Protein AF-A0A966QTJ0-F1 (afdb_monomer_lite)

Secondary structure (DSSP, 8-state):
--HHHHHHHHHHHHHHHHHHHHHHHHHT-SS-TTHHHHHHHTTTSS-SSHHHHHHHHHHHHHHHHHHHHTTSS---HHHHHHHHHHHHHHHHHHHHHHHHHHHHHHHHHHHHHHHH--

Sequence (118 aa):
MERSEFAIIAKKTLDEISETMVKKAKEYSTGDVFSNFKDAAGGLSFHDKPEMVAWEFATKHFQSIKDIISGKVPANQAVIDEKFGDAILYLLLIKGMLTEKERNVEEVRIKYELTRDV

pLDDT: mean 89.81, std 9.27, range [54.38, 97.94]

Radius of gyration: 18.63 Å; chains: 1; bounding box: 39×33×56 Å

Structure (mmCIF, N/CA/C/O backbone):
data_AF-A0A966QTJ0-F1
#
_entry.id   AF-A0A966QTJ0-F1
#
loop_
_atom_site.group_PDB
_atom_site.id
_atom_site.type_symbol
_atom_site.label_atom_id
_atom_site.label_alt_id
_atom_site.label_comp_id
_atom_site.label_asym_id
_atom_site.label_entity_id
_atom_site.label_seq_id
_atom_site.pdbx_PDB_ins_code
_atom_site.Cartn_x
_atom_site.Cartn_y
_atom_site.Cartn_z
_atom_site.occupancy
_atom_site.B_iso_or_equiv
_atom_site.auth_seq_id
_atom_site.auth_comp_id
_atom_site.auth_asym_id
_atom_site.auth_atom_id
_atom_site.pdbx_PDB_model_num
ATOM 1 N N . MET A 1 1 ? -21.096 11.482 13.275 1.00 86.88 1 MET A N 1
ATOM 2 C CA . MET A 1 1 ? -19.791 12.124 13.063 1.00 86.88 1 MET A CA 1
ATOM 3 C C . MET A 1 1 ? -20.033 13.395 12.287 1.00 86.88 1 MET A C 1
ATOM 5 O O . MET A 1 1 ? -20.622 13.333 11.211 1.00 86.88 1 MET A O 1
ATOM 9 N N . GLU A 1 2 ? -19.622 14.518 12.850 1.00 95.56 2 GLU A N 1
ATOM 10 C CA . GLU A 1 2 ? -19.657 15.815 12.182 1.00 95.56 2 GLU A CA 1
ATOM 11 C C . GLU A 1 2 ? -18.538 15.924 11.138 1.00 95.56 2 GLU A C 1
ATOM 13 O O . GLU A 1 2 ? -17.527 15.221 11.193 1.00 95.56 2 GLU A O 1
ATOM 18 N N . ARG A 1 3 ? -18.681 16.843 10.177 1.00 92.12 3 ARG A N 1
ATOM 19 C CA . ARG A 1 3 ? -17.665 17.039 9.122 1.00 92.12 3 ARG A CA 1
ATOM 20 C C . ARG A 1 3 ? -16.279 17.364 9.687 1.00 92.12 3 ARG A C 1
ATOM 22 O O . ARG A 1 3 ? -15.275 16.913 9.143 1.00 92.12 3 ARG A O 1
ATOM 29 N N . SER A 1 4 ? -16.230 18.143 10.764 1.00 94.62 4 SER A N 1
ATOM 30 C CA . SER A 1 4 ? -14.994 18.524 11.453 1.00 94.62 4 SER A CA 1
ATOM 31 C C . SER A 1 4 ? -14.300 17.326 12.099 1.00 94.62 4 SER A C 1
ATOM 33 O O . SER A 1 4 ? -13.086 17.191 11.982 1.00 94.62 4 SER A O 1
ATOM 35 N N . GLU A 1 5 ? -15.061 16.427 12.721 1.00 94.62 5 GLU A N 1
ATOM 36 C CA . GLU A 1 5 ? -14.534 15.201 13.327 1.00 94.62 5 GLU A CA 1
ATOM 37 C C . GLU A 1 5 ? -13.922 14.284 12.263 1.00 94.62 5 GLU A C 1
ATOM 39 O O . GLU A 1 5 ? -12.806 13.794 12.430 1.00 94.62 5 GLU A O 1
ATOM 44 N N . PHE A 1 6 ? -14.602 14.117 11.125 1.00 93.56 6 PHE A N 1
ATOM 45 C CA . PHE A 1 6 ? -14.063 13.336 10.012 1.00 93.56 6 PHE A CA 1
ATOM 46 C C . PHE A 1 6 ? -12.784 13.954 9.436 1.00 93.56 6 PHE A C 1
ATOM 48 O O . PHE A 1 6 ? -11.825 13.241 9.149 1.00 93.56 6 PHE A O 1
ATOM 55 N N . ALA A 1 7 ? -12.742 15.282 9.293 1.00 93.75 7 ALA A N 1
ATOM 56 C CA . ALA A 1 7 ? -11.557 15.979 8.804 1.00 93.75 7 ALA A CA 1
ATOM 57 C C . ALA A 1 7 ? -10.339 15.766 9.720 1.00 93.75 7 ALA A C 1
ATOM 59 O O . ALA A 1 7 ? -9.222 15.612 9.225 1.00 93.75 7 ALA A O 1
ATOM 60 N N . ILE A 1 8 ? -10.551 15.706 11.040 1.00 94.62 8 ILE A N 1
ATOM 61 C CA . ILE A 1 8 ? -9.495 15.387 12.011 1.00 94.62 8 ILE A CA 1
ATOM 62 C C . ILE A 1 8 ? -8.965 13.970 11.781 1.00 94.62 8 ILE A C 1
ATOM 64 O O . ILE A 1 8 ? -7.750 13.787 11.724 1.00 94.62 8 ILE A O 1
ATOM 68 N N . ILE A 1 9 ? -9.852 12.987 11.595 1.00 93.38 9 ILE A N 1
ATOM 69 C CA . ILE A 1 9 ? -9.461 11.598 11.307 1.00 93.38 9 ILE A CA 1
ATOM 70 C C . ILE A 1 9 ? -8.658 11.533 10.008 1.00 93.38 9 ILE A C 1
ATOM 72 O O . ILE A 1 9 ? -7.555 10.997 10.001 1.00 93.38 9 ILE A O 1
ATOM 76 N N . ALA A 1 10 ? -9.163 12.140 8.932 1.00 91.56 10 ALA A N 1
ATOM 77 C CA . ALA A 1 10 ? -8.488 12.147 7.639 1.00 91.56 10 ALA A CA 1
ATOM 78 C C . ALA A 1 10 ? -7.085 12.767 7.726 1.00 91.56 10 ALA A C 1
ATOM 80 O O . ALA A 1 10 ? -6.123 12.195 7.216 1.00 91.56 10 ALA A O 1
ATOM 81 N N . LYS A 1 11 ? -6.950 13.912 8.409 1.00 93.94 11 LYS A N 1
ATOM 82 C CA . LYS A 1 11 ? -5.651 14.559 8.612 1.00 93.94 11 LYS A 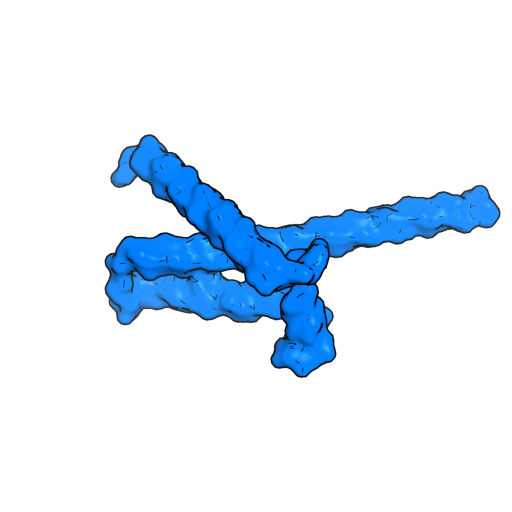CA 1
ATOM 83 C C . LYS A 1 11 ? -4.702 13.663 9.409 1.00 93.94 11 LYS A C 1
ATOM 85 O O . LYS A 1 11 ? -3.572 13.466 8.978 1.00 93.94 11 LYS A O 1
ATOM 90 N N . LYS A 1 12 ? -5.169 13.101 10.529 1.00 92.94 12 LYS A N 1
ATOM 91 C CA . LYS A 1 12 ? -4.380 12.189 11.367 1.00 92.94 12 LYS A CA 1
ATOM 92 C C . LYS A 1 12 ? -3.847 11.014 10.540 1.00 92.94 12 LYS A C 1
ATOM 94 O O . LYS A 1 12 ? -2.650 10.757 10.562 1.00 92.94 12 LYS A O 1
ATOM 99 N N . THR A 1 13 ? -4.706 10.363 9.756 1.00 91.69 13 THR A N 1
ATOM 100 C CA . THR A 1 13 ? -4.310 9.242 8.894 1.00 91.69 13 THR A CA 1
ATOM 101 C C . THR A 1 13 ? -3.227 9.645 7.890 1.00 91.69 13 THR A C 1
ATOM 103 O O . THR A 1 13 ? -2.255 8.918 7.708 1.00 91.69 13 THR A O 1
ATOM 106 N N . LEU A 1 14 ? -3.353 10.811 7.248 1.00 91.25 14 LEU A N 1
ATOM 107 C CA . LEU A 1 14 ? -2.344 11.298 6.300 1.00 91.25 14 LEU A CA 1
ATOM 108 C C . LEU A 1 14 ? -1.001 11.618 6.975 1.00 91.25 14 LEU A C 1
ATOM 110 O O . LEU A 1 14 ? 0.053 11.326 6.401 1.00 91.25 14 LEU A O 1
ATOM 114 N N . ASP A 1 15 ? -1.032 12.184 8.183 1.00 92.69 15 ASP A N 1
ATOM 115 C CA . ASP A 1 15 ? 0.169 12.472 8.973 1.00 92.69 15 ASP A CA 1
ATOM 116 C C . ASP A 1 15 ? 0.889 11.160 9.356 1.00 92.69 15 ASP A C 1
ATOM 118 O O . ASP A 1 15 ? 2.089 11.017 9.118 1.00 92.69 15 ASP A O 1
ATOM 122 N N . GLU A 1 16 ? 0.155 10.154 9.841 1.00 91.00 16 GLU A N 1
ATOM 123 C CA . GLU A 1 16 ? 0.700 8.841 10.228 1.00 91.00 16 GLU A CA 1
ATOM 124 C C . GLU A 1 16 ? 1.303 8.074 9.041 1.00 91.00 16 GLU A C 1
ATOM 126 O O . GLU A 1 16 ? 2.384 7.481 9.147 1.00 91.00 16 GLU A O 1
ATOM 131 N N . ILE A 1 17 ? 0.642 8.115 7.880 1.00 90.25 17 ILE A N 1
ATOM 132 C CA . ILE A 1 17 ? 1.169 7.531 6.640 1.00 90.25 17 ILE A CA 1
ATOM 133 C C . ILE A 1 17 ? 2.472 8.229 6.243 1.00 90.25 17 ILE A C 1
ATOM 135 O O . ILE A 1 17 ? 3.446 7.562 5.891 1.00 90.25 17 ILE A O 1
ATOM 139 N N . SER A 1 18 ? 2.519 9.560 6.338 1.00 87.69 18 SER A N 1
ATOM 140 C CA . SER A 1 18 ? 3.714 10.345 6.012 1.00 87.69 18 SER A CA 1
ATOM 141 C C . SER A 1 18 ? 4.888 9.994 6.926 1.00 87.69 18 SER A C 1
ATOM 143 O O . SER A 1 18 ? 6.000 9.759 6.448 1.00 87.69 18 SER A O 1
ATOM 145 N N . GLU A 1 19 ? 4.649 9.868 8.231 1.00 88.94 19 GLU A N 1
ATOM 146 C CA . GLU A 1 19 ? 5.667 9.409 9.178 1.00 88.94 19 GLU A CA 1
ATOM 147 C C . GLU A 1 19 ? 6.156 7.993 8.868 1.00 88.94 19 GLU A C 1
ATOM 149 O O . GLU A 1 19 ? 7.357 7.717 8.930 1.00 88.94 19 GLU A O 1
ATOM 154 N N . THR A 1 20 ? 5.234 7.093 8.527 1.00 86.00 20 THR A N 1
ATOM 155 C CA . THR A 1 20 ? 5.549 5.699 8.198 1.00 86.00 20 THR A CA 1
ATOM 156 C C . THR A 1 20 ? 6.405 5.610 6.942 1.00 86.00 20 THR A C 1
ATOM 158 O O . THR A 1 20 ? 7.397 4.880 6.935 1.00 86.00 20 THR A O 1
ATOM 161 N N . MET A 1 21 ? 6.093 6.402 5.911 1.00 81.56 21 MET A N 1
ATOM 162 C CA . MET A 1 21 ? 6.926 6.520 4.713 1.00 81.56 21 MET A CA 1
ATOM 163 C C . MET A 1 21 ? 8.342 6.975 5.055 1.00 81.56 21 MET A C 1
ATOM 165 O O . MET A 1 21 ? 9.302 6.353 4.612 1.00 81.56 21 MET A O 1
ATOM 169 N N . VAL A 1 22 ? 8.490 8.018 5.877 1.00 79.75 22 VAL A N 1
ATOM 170 C CA . VAL A 1 22 ? 9.809 8.540 6.265 1.00 79.75 22 VAL A CA 1
ATOM 171 C C . VAL A 1 22 ? 10.602 7.516 7.079 1.00 79.75 22 VAL A C 1
ATOM 173 O O . VAL A 1 22 ? 11.804 7.365 6.865 1.00 79.75 22 VAL A O 1
ATOM 176 N N . LYS A 1 23 ? 9.954 6.797 8.004 1.00 80.94 23 LYS A N 1
ATOM 177 C CA . LYS A 1 23 ? 10.599 5.741 8.802 1.00 80.94 23 LYS A CA 1
ATOM 178 C C . LYS A 1 23 ? 11.068 4.590 7.910 1.00 80.94 23 LYS A C 1
ATOM 180 O O . LYS A 1 23 ? 12.247 4.251 7.940 1.00 80.94 23 LYS A O 1
ATOM 185 N N . LYS A 1 24 ? 10.193 4.068 7.046 1.00 70.81 24 LYS A N 1
ATOM 186 C CA . LYS A 1 24 ? 10.532 2.981 6.115 1.00 70.81 24 LYS A CA 1
ATOM 187 C C . LYS A 1 24 ? 11.599 3.393 5.102 1.00 70.81 24 LYS A C 1
ATOM 189 O O . LYS A 1 24 ? 12.516 2.625 4.844 1.00 70.81 24 LYS A O 1
ATOM 194 N N . ALA A 1 25 ? 11.549 4.619 4.582 1.00 70.25 25 ALA A N 1
ATOM 195 C CA . ALA A 1 25 ? 12.577 5.133 3.677 1.00 70.25 25 ALA A CA 1
ATOM 196 C C . ALA A 1 25 ? 13.976 5.162 4.323 1.00 70.25 25 ALA A C 1
ATOM 198 O O . ALA A 1 25 ? 14.971 4.952 3.634 1.00 70.25 25 ALA A O 1
ATOM 199 N N . LYS A 1 26 ? 14.065 5.382 5.644 1.00 68.31 26 LYS A N 1
ATOM 200 C CA . LYS A 1 26 ? 15.332 5.284 6.388 1.00 68.31 26 LYS A CA 1
ATOM 201 C C . LYS A 1 26 ? 15.805 3.839 6.560 1.00 68.31 26 LYS A C 1
ATOM 203 O O . LYS A 1 26 ? 17.007 3.606 6.536 1.00 68.31 26 LYS A O 1
ATOM 208 N N . GLU A 1 27 ? 14.884 2.894 6.742 1.00 64.12 27 GLU A N 1
ATOM 209 C CA . GLU A 1 27 ? 15.196 1.467 6.918 1.00 64.12 27 GLU A CA 1
ATOM 210 C C . GLU A 1 27 ? 15.689 0.813 5.620 1.00 64.12 27 GLU A C 1
ATOM 212 O O . GLU A 1 27 ? 16.611 0.003 5.650 1.00 64.12 27 GLU A O 1
ATOM 217 N N . TYR A 1 28 ? 15.116 1.187 4.475 1.00 59.03 28 TYR A N 1
ATOM 218 C CA . TYR A 1 28 ? 15.422 0.579 3.177 1.00 59.03 28 TYR A CA 1
ATOM 219 C C . TYR A 1 28 ? 16.459 1.361 2.359 1.00 59.03 28 TYR A C 1
ATOM 221 O O . TYR A 1 28 ? 16.326 1.376 1.141 1.00 59.03 28 TYR A O 1
ATOM 229 N N . SER A 1 29 ? 17.451 2.001 3.006 1.00 54.62 29 SER A N 1
ATOM 230 C CA . SER A 1 29 ? 18.417 3.019 2.511 1.00 54.62 29 SER A CA 1
ATOM 231 C C . SER A 1 29 ? 19.155 2.729 1.182 1.00 54.62 29 SER A C 1
ATOM 233 O O . SER A 1 29 ? 20.382 2.733 1.088 1.00 54.62 29 SER A O 1
ATOM 235 N N . THR A 1 30 ? 18.397 2.523 0.125 1.00 59.31 30 THR A N 1
ATOM 236 C CA . THR A 1 30 ? 18.776 2.391 -1.268 1.00 59.31 30 THR A CA 1
ATOM 237 C C . THR A 1 30 ? 17.992 3.506 -1.944 1.00 59.31 30 THR A C 1
ATOM 239 O O . THR A 1 30 ? 16.797 3.640 -1.706 1.00 59.31 30 THR A O 1
ATOM 242 N N . GLY A 1 31 ? 18.647 4.395 -2.691 1.00 71.56 31 GLY A N 1
ATOM 243 C CA . GLY A 1 31 ? 18.019 5.620 -3.223 1.00 71.56 31 GLY A CA 1
ATOM 244 C C . GLY A 1 31 ? 16.785 5.401 -4.117 1.00 71.56 31 GLY A C 1
ATOM 245 O O . GLY A 1 31 ? 16.166 6.373 -4.536 1.00 71.56 31 GLY A O 1
ATOM 246 N N . ASP A 1 32 ? 16.432 4.146 -4.394 1.00 84.94 32 ASP A N 1
ATOM 247 C CA . ASP A 1 32 ? 15.225 3.709 -5.077 1.00 84.94 32 ASP A CA 1
ATOM 248 C C . ASP A 1 32 ? 14.205 3.164 -4.067 1.00 84.94 32 ASP A C 1
ATOM 250 O O . ASP A 1 32 ? 14.331 2.048 -3.562 1.00 84.94 32 ASP A O 1
ATOM 254 N N . VAL A 1 33 ? 13.152 3.941 -3.812 1.00 85.56 33 VAL A N 1
ATOM 255 C CA . VAL A 1 33 ? 12.062 3.563 -2.898 1.00 85.56 33 VAL A CA 1
ATOM 256 C C . VAL A 1 33 ? 11.263 2.336 -3.367 1.00 85.56 33 VAL A C 1
ATOM 258 O O . VAL A 1 33 ? 10.456 1.809 -2.599 1.00 85.56 33 VAL A O 1
ATOM 261 N N . PHE A 1 34 ? 11.470 1.871 -4.606 1.00 91.44 34 PHE A N 1
ATOM 262 C CA . PHE A 1 34 ? 10.786 0.719 -5.191 1.00 91.44 34 PHE A CA 1
ATOM 263 C C . PHE A 1 34 ? 11.671 -0.531 -5.330 1.00 91.44 34 PHE A C 1
ATOM 265 O O . PHE A 1 34 ? 11.189 -1.544 -5.844 1.00 91.44 34 PHE A O 1
ATOM 272 N N . SER A 1 35 ? 12.928 -0.494 -4.870 1.00 89.81 35 SER A N 1
ATOM 273 C CA . SER A 1 35 ? 13.916 -1.577 -5.032 1.00 89.81 35 SER A CA 1
ATOM 274 C C . SER A 1 35 ? 13.385 -2.943 -4.592 1.00 89.81 35 SER A C 1
ATOM 276 O O . SER A 1 35 ? 13.366 -3.876 -5.385 1.00 89.81 35 SER A O 1
ATOM 278 N N . ASN A 1 36 ? 12.807 -3.036 -3.393 1.00 90.38 36 ASN A N 1
ATOM 279 C CA . ASN A 1 36 ? 12.243 -4.288 -2.876 1.00 90.38 36 ASN A CA 1
ATOM 280 C C . ASN A 1 36 ? 11.152 -4.891 -3.780 1.00 90.38 36 ASN A C 1
ATOM 282 O O . ASN A 1 36 ? 11.027 -6.110 -3.871 1.00 90.38 36 ASN A O 1
ATOM 286 N N . PHE A 1 37 ? 10.343 -4.057 -4.443 1.00 93.62 37 PHE A N 1
ATOM 287 C CA . PHE A 1 37 ? 9.296 -4.529 -5.356 1.00 93.62 37 PHE A CA 1
ATOM 288 C C . PHE A 1 37 ? 9.882 -4.976 -6.698 1.00 93.62 37 PHE A C 1
ATOM 290 O O . PHE A 1 37 ? 9.394 -5.941 -7.284 1.00 93.62 37 PHE A O 1
ATOM 297 N N . LYS A 1 38 ? 10.938 -4.298 -7.165 1.00 92.81 38 LYS A N 1
ATOM 298 C CA . LYS A 1 38 ? 11.707 -4.670 -8.362 1.00 92.81 38 LYS A CA 1
ATOM 299 C C . LYS A 1 38 ? 12.424 -6.002 -8.155 1.00 92.81 38 LYS A C 1
ATOM 301 O O . LYS A 1 38 ? 12.277 -6.900 -8.979 1.00 92.81 38 LYS A O 1
ATOM 306 N N . ASP A 1 39 ? 13.094 -6.163 -7.020 1.00 91.88 39 ASP A N 1
ATOM 307 C CA . ASP A 1 39 ? 13.781 -7.398 -6.648 1.00 91.88 39 ASP A CA 1
ATOM 308 C C . ASP A 1 39 ? 12.792 -8.557 -6.500 1.00 91.88 39 ASP A C 1
ATOM 310 O O . ASP A 1 39 ? 13.020 -9.649 -7.021 1.00 91.88 39 ASP A O 1
ATOM 314 N N . ALA A 1 40 ? 11.647 -8.316 -5.853 1.00 92.31 40 ALA A N 1
ATOM 315 C CA . ALA A 1 40 ? 10.617 -9.334 -5.709 1.00 92.31 40 ALA A CA 1
ATOM 316 C C . ALA A 1 40 ? 10.009 -9.751 -7.058 1.00 92.31 40 ALA A C 1
ATOM 318 O O . ALA A 1 40 ? 9.821 -10.945 -7.291 1.00 92.31 40 ALA A O 1
ATOM 319 N N . ALA A 1 41 ? 9.761 -8.802 -7.965 1.00 94.12 41 ALA A N 1
ATOM 320 C CA . ALA A 1 41 ? 9.320 -9.104 -9.327 1.00 94.12 41 ALA A CA 1
ATOM 321 C C . ALA A 1 41 ? 10.380 -9.882 -10.138 1.00 94.12 41 ALA A C 1
ATOM 323 O O . ALA A 1 41 ? 10.044 -10.611 -11.068 1.00 94.12 41 ALA A O 1
ATOM 324 N N . GLY A 1 42 ? 11.660 -9.760 -9.770 1.00 89.94 42 GLY A N 1
ATOM 325 C CA . GLY A 1 42 ? 12.792 -10.436 -10.404 1.00 89.94 42 GLY A CA 1
ATOM 326 C C . GLY A 1 42 ? 12.980 -11.913 -10.038 1.00 89.94 42 GLY A C 1
ATOM 327 O O . GLY A 1 42 ? 13.919 -12.531 -10.540 1.00 89.94 42 GLY A O 1
ATOM 328 N N . GLY A 1 43 ? 12.126 -12.498 -9.189 1.00 87.25 43 GLY A N 1
ATOM 329 C CA . GLY A 1 43 ? 12.184 -13.941 -8.916 1.00 87.25 43 GLY A CA 1
ATOM 330 C C . GLY A 1 43 ? 11.577 -14.437 -7.603 1.00 87.25 43 GLY A C 1
ATOM 331 O O . GLY A 1 43 ? 11.645 -15.637 -7.346 1.00 87.25 43 GLY A O 1
ATOM 332 N N . LEU A 1 44 ? 11.002 -13.562 -6.768 1.00 91.12 44 LEU A N 1
ATOM 333 C CA . LEU A 1 44 ? 10.352 -13.961 -5.510 1.00 91.12 44 LEU A CA 1
ATOM 334 C C . LEU A 1 44 ? 8.820 -14.017 -5.614 1.00 91.12 44 LEU A C 1
ATOM 336 O O . LEU A 1 44 ? 8.199 -14.859 -4.971 1.00 91.12 44 LEU A O 1
ATOM 340 N N . SER A 1 45 ? 8.211 -13.123 -6.395 1.00 93.62 45 SER A N 1
ATOM 341 C CA . SER A 1 45 ? 6.769 -13.099 -6.663 1.00 93.62 45 SER A CA 1
ATOM 342 C C . SER A 1 45 ? 6.445 -13.825 -7.971 1.00 93.62 45 SER A C 1
ATOM 344 O O . SER A 1 45 ? 7.283 -13.956 -8.861 1.00 93.62 45 SER A O 1
ATOM 346 N N . PHE A 1 46 ? 5.192 -14.262 -8.108 1.00 93.38 46 PHE A N 1
ATOM 347 C CA . PHE A 1 46 ? 4.644 -14.744 -9.380 1.00 93.38 46 PHE A CA 1
ATOM 348 C C . PHE A 1 46 ? 4.348 -13.609 -10.370 1.00 93.38 46 PHE A C 1
ATOM 350 O O . PHE A 1 46 ? 4.011 -13.869 -11.525 1.00 93.38 46 PHE A O 1
ATOM 357 N N . HIS A 1 47 ? 4.438 -12.357 -9.924 1.00 96.00 47 HIS A N 1
ATOM 358 C CA . HIS A 1 47 ? 4.290 -11.186 -10.770 1.00 96.00 47 HIS A CA 1
ATOM 359 C C . HIS A 1 47 ? 5.637 -10.691 -11.296 1.00 96.00 47 HIS A C 1
ATOM 361 O O . HIS A 1 47 ? 6.611 -10.613 -10.560 1.00 96.00 47 HIS A O 1
ATOM 367 N N . ASP A 1 48 ? 5.649 -10.270 -12.559 1.00 94.88 48 ASP A N 1
ATOM 368 C CA . ASP A 1 48 ? 6.808 -9.721 -13.273 1.00 94.88 48 ASP A CA 1
ATOM 369 C C . ASP A 1 48 ? 6.878 -8.183 -13.231 1.00 94.88 48 ASP A C 1
ATOM 371 O O . ASP A 1 48 ? 7.778 -7.565 -13.801 1.00 94.88 48 ASP A O 1
ATOM 375 N N . LYS A 1 49 ? 5.910 -7.545 -12.564 1.00 96.31 49 LYS A N 1
ATOM 376 C CA . LYS A 1 49 ? 5.768 -6.089 -12.467 1.00 96.31 49 LYS A CA 1
ATOM 377 C C . LYS A 1 49 ? 5.786 -5.636 -11.007 1.00 96.31 49 LYS A C 1
ATOM 379 O O . LYS A 1 49 ? 4.947 -6.116 -10.239 1.00 96.31 49 LYS A O 1
ATOM 384 N N . PRO A 1 50 ? 6.643 -4.672 -10.623 1.00 96.00 50 PRO A N 1
ATOM 385 C CA . PRO A 1 50 ? 6.711 -4.156 -9.252 1.00 96.00 50 PRO A CA 1
ATOM 386 C C . PRO A 1 50 ? 5.356 -3.672 -8.710 1.00 96.00 50 PRO A C 1
ATOM 388 O O . PRO A 1 50 ? 4.999 -3.957 -7.567 1.00 96.00 50 PRO A O 1
ATOM 391 N N . GLU A 1 51 ? 4.550 -3.008 -9.545 1.00 97.50 51 GLU A N 1
ATOM 392 C CA . GLU A 1 51 ? 3.212 -2.533 -9.183 1.00 97.50 51 GLU A CA 1
ATOM 393 C C . GLU A 1 51 ? 2.234 -3.672 -8.845 1.00 97.50 51 GLU A C 1
ATOM 395 O O . GLU A 1 51 ? 1.376 -3.518 -7.974 1.00 97.50 51 GLU A O 1
ATOM 400 N N . MET A 1 52 ? 2.393 -4.835 -9.481 1.00 97.56 52 MET A N 1
ATOM 401 C CA . MET A 1 52 ? 1.584 -6.024 -9.207 1.00 97.56 52 MET A CA 1
ATOM 402 C C . MET A 1 52 ? 2.027 -6.718 -7.915 1.00 97.56 52 MET A C 1
ATOM 404 O O . MET A 1 52 ? 1.179 -7.186 -7.160 1.00 97.56 52 MET A O 1
ATOM 408 N N . VAL A 1 53 ? 3.329 -6.719 -7.610 1.00 97.00 53 VAL A N 1
ATOM 409 C CA . VAL A 1 53 ? 3.845 -7.201 -6.317 1.00 97.00 53 VAL A CA 1
ATOM 410 C C . VAL A 1 53 ? 3.326 -6.333 -5.167 1.00 97.00 53 VAL A C 1
ATOM 412 O O . VAL A 1 53 ? 2.868 -6.838 -4.144 1.00 97.00 53 VAL A O 1
ATOM 415 N N . ALA A 1 54 ? 3.331 -5.007 -5.329 1.00 96.44 54 ALA A N 1
ATOM 416 C CA . ALA A 1 54 ? 2.756 -4.118 -4.323 1.00 96.44 54 ALA A CA 1
ATOM 417 C C . ALA A 1 54 ? 1.246 -4.344 -4.142 1.00 96.44 54 ALA A C 1
ATOM 419 O O . ALA A 1 54 ? 0.762 -4.308 -3.011 1.00 96.44 54 ALA A O 1
ATOM 420 N N . TRP A 1 55 ? 0.505 -4.622 -5.222 1.00 97.69 55 TRP A N 1
ATOM 421 C CA . TRP A 1 55 ? -0.905 -5.011 -5.134 1.00 97.69 55 TRP A CA 1
ATOM 422 C C . TRP A 1 55 ? -1.097 -6.320 -4.360 1.00 97.69 55 TRP A C 1
ATOM 424 O O . TRP A 1 55 ? -1.938 -6.380 -3.462 1.00 97.69 55 TRP A O 1
ATOM 434 N N . GLU A 1 56 ? -0.293 -7.344 -4.656 1.00 96.00 56 GLU A N 1
ATOM 435 C CA . GLU A 1 56 ? -0.273 -8.608 -3.915 1.00 96.00 56 GLU A CA 1
ATOM 436 C C . GLU A 1 56 ? -0.105 -8.353 -2.409 1.00 96.00 56 GLU A C 1
ATOM 438 O O . GLU A 1 56 ? -0.920 -8.817 -1.607 1.00 96.00 56 GLU A O 1
ATOM 443 N N . PHE A 1 57 ? 0.863 -7.523 -2.014 1.00 94.94 57 PHE A N 1
ATOM 444 C CA . PHE A 1 57 ? 1.073 -7.172 -0.607 1.00 94.94 57 PHE A CA 1
ATOM 445 C C . PHE A 1 57 ? -0.071 -6.342 -0.013 1.00 94.94 57 PHE A C 1
ATOM 447 O O . PHE A 1 57 ? -0.400 -6.527 1.161 1.00 94.94 57 PHE A O 1
ATOM 454 N N . ALA A 1 58 ? -0.718 -5.481 -0.801 1.00 96.94 58 ALA A N 1
ATOM 455 C CA . ALA A 1 58 ? -1.882 -4.705 -0.376 1.00 96.94 58 ALA A CA 1
ATOM 456 C C . ALA A 1 58 ? -3.097 -5.597 -0.066 1.00 96.94 58 ALA A C 1
ATOM 458 O O . ALA A 1 58 ? -3.871 -5.303 0.851 1.00 96.94 58 ALA A O 1
ATOM 459 N N . THR A 1 59 ? -3.262 -6.714 -0.786 1.00 97.44 59 THR A N 1
ATOM 460 C CA . THR A 1 59 ? -4.459 -7.567 -0.677 1.00 97.44 59 THR A CA 1
ATOM 461 C C . THR A 1 59 ? -4.708 -8.109 0.729 1.00 97.44 59 THR A C 1
ATOM 463 O O . THR A 1 59 ? -5.864 -8.184 1.150 1.00 97.44 59 THR A O 1
ATOM 466 N N . LYS A 1 60 ? -3.659 -8.393 1.514 1.00 95.50 60 LYS A N 1
ATOM 467 C CA . LYS A 1 60 ? -3.815 -8.832 2.912 1.00 95.50 60 LYS A CA 1
ATOM 468 C C . LYS A 1 60 ? -4.430 -7.743 3.800 1.00 95.50 60 LYS A C 1
ATOM 470 O O . LYS A 1 60 ? -5.205 -8.052 4.705 1.00 95.50 60 LYS A O 1
ATOM 475 N N . HIS A 1 61 ? -4.131 -6.471 3.526 1.00 97.00 61 HIS A N 1
ATOM 476 C CA . HIS A 1 61 ? -4.713 -5.338 4.246 1.00 97.00 61 HIS A CA 1
ATOM 477 C C . HIS A 1 61 ? -6.180 -5.157 3.844 1.00 97.00 61 HIS A C 1
ATOM 479 O O . HIS A 1 61 ? -7.033 -5.036 4.720 1.00 97.00 61 HIS A O 1
ATOM 485 N N . PHE A 1 62 ? -6.508 -5.270 2.551 1.00 97.94 62 PHE A N 1
ATOM 486 C CA . PHE A 1 62 ? -7.902 -5.251 2.088 1.00 97.94 62 PHE A CA 1
ATOM 487 C C . PHE A 1 62 ? -8.735 -6.405 2.653 1.00 97.94 62 PHE A C 1
ATOM 489 O O . PHE A 1 62 ? -9.878 -6.195 3.058 1.00 97.94 62 PHE A O 1
ATOM 496 N N . GLN A 1 63 ? -8.168 -7.610 2.735 1.00 97.81 63 GLN A N 1
ATOM 497 C CA . GLN A 1 63 ? -8.836 -8.750 3.355 1.00 97.81 63 GLN A CA 1
ATOM 498 C C . GLN A 1 63 ? -9.078 -8.500 4.851 1.00 97.81 63 GLN A C 1
ATOM 500 O O . GLN A 1 63 ? -10.198 -8.687 5.320 1.00 97.81 63 GLN A O 1
ATOM 505 N N . SER A 1 64 ? -8.088 -7.972 5.579 1.00 96.69 64 SER A N 1
ATOM 506 C CA . SER A 1 64 ? -8.261 -7.595 6.988 1.00 96.69 64 SER A CA 1
ATOM 507 C C . SER A 1 64 ? -9.337 -6.520 7.179 1.00 96.69 64 SER A C 1
ATOM 509 O O . SER A 1 64 ? -10.142 -6.622 8.101 1.00 96.69 64 SER A O 1
ATOM 511 N N . ILE A 1 65 ? -9.389 -5.508 6.306 1.00 97.88 65 ILE A N 1
ATOM 512 C CA . ILE A 1 65 ? -10.434 -4.473 6.317 1.00 97.88 65 ILE A CA 1
ATOM 513 C C . ILE A 1 65 ? -11.810 -5.106 6.086 1.00 97.88 65 ILE A C 1
ATOM 515 O O . ILE A 1 65 ? -12.751 -4.826 6.827 1.00 97.88 65 ILE A O 1
ATOM 519 N N . LYS A 1 66 ? -11.932 -6.004 5.101 1.00 97.94 66 LYS A N 1
ATOM 520 C CA . LYS A 1 66 ? -13.169 -6.747 4.830 1.00 97.94 66 LYS A CA 1
ATOM 521 C C . LYS A 1 66 ? -13.618 -7.555 6.047 1.00 97.94 66 LYS A C 1
ATOM 523 O O . LYS A 1 66 ? -14.805 -7.551 6.369 1.00 97.94 66 LYS A O 1
ATOM 528 N N . ASP A 1 67 ? -12.694 -8.222 6.731 1.00 97.31 67 ASP A N 1
ATOM 529 C CA . ASP A 1 67 ? -13.014 -9.018 7.915 1.00 97.31 67 ASP A CA 1
ATOM 530 C C . ASP A 1 67 ? -13.493 -8.142 9.087 1.00 97.31 67 ASP A C 1
ATOM 532 O O . ASP A 1 67 ? -14.482 -8.504 9.728 1.00 97.31 67 ASP A O 1
ATOM 536 N N . ILE A 1 68 ? -12.899 -6.958 9.290 1.00 96.56 68 ILE A N 1
ATOM 537 C CA . ILE A 1 68 ? -13.365 -5.949 10.264 1.00 96.56 68 ILE A CA 1
ATOM 538 C C . ILE A 1 68 ? -14.778 -5.462 9.915 1.00 96.56 68 ILE A C 1
ATOM 540 O O . ILE A 1 68 ? -15.671 -5.502 10.758 1.00 96.56 68 ILE A O 1
ATOM 544 N N . ILE A 1 69 ? -15.011 -5.051 8.663 1.00 97.38 69 ILE A N 1
ATOM 545 C CA . ILE A 1 69 ? -16.317 -4.543 8.204 1.00 97.38 69 ILE A CA 1
ATOM 546 C C . ILE A 1 69 ? -17.404 -5.616 8.335 1.00 97.38 69 ILE A C 1
ATOM 548 O O . ILE A 1 69 ? -18.535 -5.316 8.705 1.00 97.38 69 ILE A O 1
ATOM 552 N N . SER A 1 70 ? -17.065 -6.875 8.047 1.00 97.44 70 SER A N 1
ATOM 553 C CA . SER A 1 70 ? -18.002 -7.998 8.153 1.00 97.44 70 SER A CA 1
ATOM 554 C C . SER A 1 70 ? -18.290 -8.444 9.592 1.00 97.44 70 SER A C 1
ATOM 556 O O . SER A 1 70 ? -19.118 -9.330 9.790 1.00 97.44 70 SER A O 1
ATOM 558 N N . GLY A 1 71 ? -17.602 -7.877 10.589 1.00 94.69 71 GLY A N 1
ATOM 559 C CA . GLY A 1 71 ? -17.742 -8.254 11.996 1.00 94.69 71 GLY A CA 1
ATOM 560 C C . GLY A 1 71 ? -17.060 -9.573 12.377 1.00 94.69 71 GLY A C 1
ATOM 561 O O . GLY A 1 71 ? -17.234 -10.039 13.499 1.00 94.69 71 GLY A O 1
ATOM 562 N N . LYS A 1 72 ? -16.271 -10.180 11.478 1.00 94.88 72 LYS A N 1
ATOM 563 C CA . LYS A 1 72 ? -15.483 -11.390 11.781 1.00 94.88 72 LYS A CA 1
ATOM 564 C C . LYS A 1 72 ? -14.330 -11.111 12.738 1.00 94.88 72 LYS A C 1
ATOM 566 O O . LYS A 1 72 ? -13.933 -11.992 13.493 1.00 94.88 72 LYS A O 1
ATOM 571 N N . VAL A 1 73 ? -13.780 -9.901 12.675 1.00 91.38 73 VAL A N 1
ATOM 572 C CA . VAL A 1 73 ? -12.728 -9.417 13.570 1.00 91.38 73 VAL A CA 1
ATOM 573 C C . VAL A 1 73 ? -13.260 -8.189 14.308 1.00 91.38 73 VAL A C 1
ATOM 575 O O . VAL A 1 73 ? -13.823 -7.305 13.659 1.00 91.38 73 VAL A O 1
ATOM 578 N N . PRO A 1 74 ? -13.092 -8.096 15.640 1.00 90.81 74 PRO A N 1
ATOM 579 C CA . PRO A 1 74 ? -13.497 -6.916 16.388 1.00 90.81 74 PRO A CA 1
ATOM 580 C C . PRO A 1 74 ? -12.831 -5.640 15.863 1.00 90.81 74 PRO A C 1
ATOM 582 O O . PRO A 1 74 ? -11.616 -5.582 15.667 1.00 90.81 74 PRO A O 1
ATOM 585 N N . ALA A 1 75 ? -13.638 -4.600 15.684 1.00 88.31 75 ALA A N 1
ATOM 586 C CA . ALA A 1 75 ? -13.187 -3.273 15.296 1.00 88.31 75 ALA A CA 1
ATOM 587 C C . ALA A 1 75 ? -12.464 -2.588 16.474 1.00 88.31 75 ALA A C 1
ATOM 589 O O . ALA A 1 75 ? -13.090 -1.958 17.322 1.00 88.31 75 ALA A O 1
ATOM 590 N N . ASN A 1 76 ? -11.138 -2.731 16.540 1.00 93.62 76 ASN A N 1
ATOM 591 C CA . ASN A 1 76 ? -10.269 -1.963 17.437 1.00 93.62 76 ASN A CA 1
ATOM 592 C C . ASN A 1 76 ? -9.672 -0.778 16.666 1.00 93.62 76 ASN A C 1
ATOM 594 O O . ASN A 1 76 ? -9.149 -0.975 15.571 1.00 93.62 76 ASN A O 1
ATOM 598 N N . GLN A 1 77 ? -9.699 0.425 17.249 1.00 92.25 77 GLN A N 1
ATOM 599 C CA . GLN A 1 77 ? -9.167 1.639 16.624 1.00 92.25 77 GLN A CA 1
ATOM 600 C C . GLN A 1 77 ? -7.715 1.494 16.152 1.00 92.25 77 GLN A C 1
ATOM 602 O O . GLN A 1 77 ? -7.407 1.909 15.045 1.00 92.25 77 GLN A O 1
ATOM 607 N N . ALA A 1 78 ? -6.840 0.854 16.934 1.00 91.50 78 ALA A N 1
ATOM 608 C CA . ALA A 1 78 ? -5.445 0.651 16.538 1.00 91.50 78 ALA A CA 1
ATOM 609 C C . ALA A 1 78 ? -5.326 -0.236 15.287 1.00 91.50 78 ALA A C 1
ATOM 611 O O . ALA A 1 78 ? -4.517 0.032 14.405 1.00 91.50 78 ALA A O 1
ATOM 612 N N . VAL A 1 79 ? -6.171 -1.266 15.189 1.00 92.19 79 VAL A N 1
ATOM 613 C CA . VAL A 1 79 ? -6.209 -2.165 14.027 1.00 92.19 79 VAL A CA 1
ATOM 614 C C . VAL A 1 79 ? -6.817 -1.450 12.819 1.00 92.19 79 VAL A C 1
ATOM 616 O O . VAL A 1 79 ? -6.350 -1.633 11.701 1.00 92.19 79 VAL A O 1
ATOM 619 N N . ILE A 1 80 ? -7.841 -0.620 13.026 1.00 94.62 80 ILE A N 1
ATOM 620 C CA . ILE A 1 80 ? -8.420 0.213 11.966 1.00 94.62 80 ILE A CA 1
ATOM 621 C C . ILE A 1 80 ? -7.350 1.160 11.413 1.00 94.62 80 ILE A C 1
ATOM 623 O O . ILE A 1 80 ? -7.100 1.142 10.209 1.00 94.62 80 ILE A O 1
ATOM 627 N N . ASP A 1 81 ? -6.690 1.926 12.283 1.00 93.31 81 ASP A N 1
ATOM 628 C CA . ASP A 1 81 ? -5.670 2.905 11.897 1.00 93.31 81 ASP A CA 1
ATOM 629 C C . ASP A 1 81 ? -4.527 2.222 11.120 1.00 93.31 81 ASP A C 1
ATOM 631 O O . ASP A 1 81 ? -4.185 2.658 10.020 1.00 93.31 81 ASP A O 1
ATOM 635 N N . GLU A 1 82 ? -4.018 1.084 11.612 1.00 92.44 82 GLU A N 1
ATOM 636 C CA . GLU A 1 82 ? -2.977 0.298 10.935 1.00 92.44 82 GLU A CA 1
ATOM 637 C C . GLU A 1 82 ? -3.427 -0.186 9.547 1.00 92.44 82 GLU A C 1
ATOM 639 O O . GLU A 1 82 ? -2.767 0.083 8.544 1.00 92.44 82 GLU A O 1
ATOM 644 N N . LYS A 1 83 ? -4.555 -0.906 9.450 1.00 94.75 83 LYS A N 1
ATOM 645 C CA . LYS A 1 83 ? -4.930 -1.577 8.194 1.00 94.75 83 LYS A CA 1
ATOM 646 C C . LYS A 1 83 ? -5.341 -0.598 7.107 1.00 94.75 83 LYS A C 1
ATOM 648 O O . LYS A 1 83 ? -4.997 -0.821 5.946 1.00 94.75 83 LYS A O 1
ATOM 653 N N . PHE A 1 84 ? -6.053 0.471 7.461 1.00 95.44 84 PHE A N 1
ATOM 654 C CA . PHE A 1 84 ? -6.395 1.520 6.503 1.00 95.44 84 PHE A CA 1
ATOM 655 C C . PHE A 1 84 ? -5.161 2.343 6.118 1.00 95.44 84 PHE A C 1
ATOM 657 O O . PHE A 1 84 ? -4.984 2.623 4.932 1.00 95.44 84 PHE A O 1
ATOM 664 N N . GLY A 1 85 ? -4.286 2.664 7.077 1.00 94.31 85 GLY A N 1
ATOM 665 C CA . GLY A 1 85 ? -3.020 3.349 6.817 1.00 94.31 85 GLY A CA 1
ATOM 666 C C . GLY A 1 85 ? -2.131 2.578 5.841 1.00 94.31 85 GLY A C 1
ATOM 667 O O . GLY A 1 85 ? -1.725 3.125 4.815 1.00 94.31 85 GLY A O 1
ATOM 668 N N . ASP A 1 86 ? -1.911 1.287 6.093 1.00 93.75 86 ASP A N 1
ATOM 669 C CA . ASP A 1 86 ? -1.131 0.413 5.213 1.00 93.75 86 ASP A CA 1
ATOM 670 C C . ASP A 1 86 ? -1.758 0.291 3.821 1.00 93.75 86 ASP A C 1
ATOM 672 O O . ASP A 1 86 ? -1.061 0.388 2.812 1.00 93.75 86 ASP A O 1
ATOM 676 N N . ALA A 1 87 ? -3.080 0.108 3.740 1.00 96.19 87 ALA A N 1
ATOM 677 C CA . ALA A 1 87 ? -3.775 0.018 2.460 1.00 96.19 87 ALA A CA 1
ATOM 678 C C . ALA A 1 87 ? -3.577 1.288 1.614 1.00 96.19 87 ALA A C 1
ATOM 680 O O . ALA A 1 87 ? -3.257 1.197 0.428 1.00 96.19 87 ALA A O 1
ATOM 681 N N . ILE A 1 88 ? -3.710 2.473 2.219 1.00 95.56 88 ILE A N 1
ATOM 682 C CA . ILE A 1 88 ? -3.467 3.752 1.537 1.00 95.56 88 ILE A CA 1
ATOM 683 C C . ILE A 1 88 ? -1.992 3.879 1.143 1.00 95.56 88 ILE A C 1
ATOM 685 O O . ILE A 1 88 ? -1.696 4.290 0.020 1.00 95.56 88 ILE A O 1
ATOM 689 N N . LEU A 1 89 ? -1.069 3.494 2.026 1.00 92.94 89 LEU A N 1
ATOM 690 C CA . LEU A 1 89 ? 0.364 3.519 1.750 1.00 92.94 89 LEU A CA 1
ATOM 691 C C . LEU A 1 89 ? 0.724 2.664 0.525 1.00 92.94 89 LEU A C 1
ATOM 693 O O . LEU A 1 89 ? 1.423 3.142 -0.368 1.00 92.94 89 LEU A O 1
ATOM 697 N N . TYR A 1 90 ? 0.207 1.436 0.423 1.00 95.00 90 TYR A N 1
ATOM 698 C CA . TYR A 1 90 ? 0.430 0.601 -0.760 1.00 95.00 90 TYR A CA 1
ATOM 699 C C . TYR A 1 90 ? -0.179 1.205 -2.028 1.00 95.00 90 TYR A C 1
ATOM 701 O O . TYR A 1 90 ? 0.459 1.171 -3.079 1.00 95.00 90 TYR A O 1
ATOM 709 N N . LEU A 1 91 ? -1.369 1.810 -1.950 1.00 96.06 91 LEU A N 1
ATOM 710 C CA . LEU A 1 91 ? -1.955 2.511 -3.098 1.00 96.06 91 LEU A CA 1
ATOM 711 C C . LEU A 1 91 ? -1.098 3.706 -3.546 1.00 96.06 91 LEU A C 1
ATOM 713 O O . LEU A 1 91 ? -0.971 3.947 -4.747 1.00 96.06 91 LEU A O 1
ATOM 717 N N . LEU A 1 92 ? -0.468 4.427 -2.613 1.00 93.50 92 LEU A N 1
ATOM 718 C CA . LEU A 1 92 ? 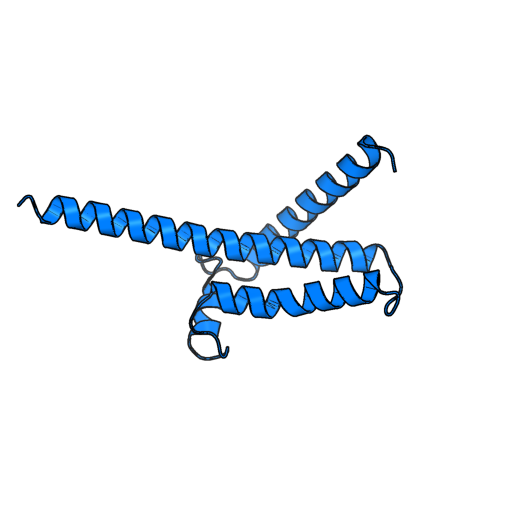0.479 5.500 -2.929 1.00 93.50 92 LEU A CA 1
ATOM 719 C C . LEU A 1 92 ? 1.756 4.969 -3.591 1.00 93.50 92 LEU A C 1
ATOM 721 O O . LEU A 1 92 ? 2.212 5.564 -4.566 1.00 93.50 92 LEU A O 1
ATOM 725 N N . LEU A 1 93 ? 2.303 3.844 -3.119 1.00 92.88 93 LEU A N 1
ATOM 726 C CA . LEU A 1 93 ? 3.466 3.194 -3.738 1.00 92.88 93 LEU A CA 1
ATOM 727 C C . LEU A 1 93 ? 3.157 2.730 -5.166 1.00 92.88 93 LEU A C 1
ATOM 729 O O . LEU A 1 93 ? 3.927 3.007 -6.084 1.00 92.88 93 LEU A O 1
ATOM 733 N N . ILE A 1 94 ? 2.000 2.092 -5.372 1.00 96.38 94 ILE A N 1
ATOM 734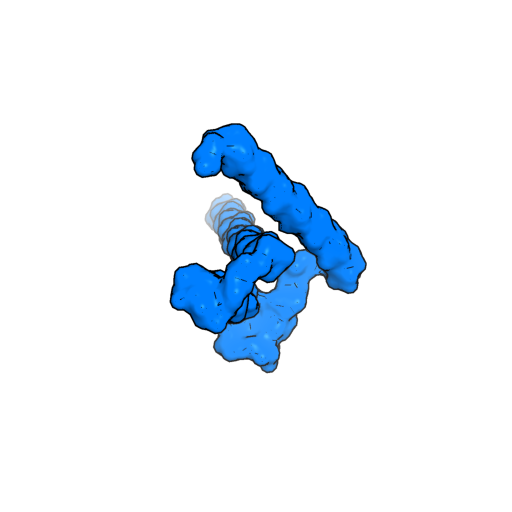 C CA . ILE A 1 94 ? 1.521 1.677 -6.698 1.00 96.38 94 ILE A CA 1
ATOM 735 C C . ILE A 1 94 ? 1.380 2.889 -7.619 1.00 96.38 94 ILE A C 1
ATOM 737 O O . ILE A 1 94 ? 1.898 2.876 -8.735 1.00 96.38 94 ILE A O 1
ATOM 741 N N . LYS A 1 95 ? 0.730 3.960 -7.144 1.00 96.12 95 LYS A N 1
ATOM 742 C CA . LYS A 1 95 ? 0.619 5.216 -7.893 1.00 96.12 95 LYS A CA 1
ATOM 743 C C . LYS A 1 95 ? 2.000 5.758 -8.269 1.00 96.12 95 LYS A C 1
ATOM 745 O O . LYS A 1 95 ? 2.203 6.109 -9.425 1.00 96.12 95 LYS A O 1
ATOM 750 N N . GLY A 1 96 ? 2.942 5.787 -7.326 1.00 93.81 96 GLY A N 1
ATOM 751 C CA . GLY A 1 96 ? 4.314 6.243 -7.555 1.00 93.81 96 GLY A CA 1
ATOM 752 C C . GLY A 1 96 ? 5.026 5.465 -8.664 1.00 93.81 96 GLY A C 1
ATOM 753 O O . GLY A 1 96 ? 5.581 6.081 -9.571 1.00 93.81 96 GLY A O 1
ATOM 754 N N . MET A 1 97 ? 4.943 4.131 -8.647 1.00 95.12 97 MET A N 1
ATOM 755 C CA . MET A 1 97 ? 5.540 3.275 -9.682 1.00 95.12 97 MET A CA 1
ATOM 756 C C . MET A 1 97 ? 4.907 3.491 -11.062 1.00 95.12 97 MET A C 1
ATOM 758 O O . MET A 1 97 ? 5.615 3.572 -12.065 1.00 95.12 97 MET A O 1
ATOM 762 N N . LEU A 1 98 ? 3.580 3.629 -11.129 1.00 96.25 98 LEU A N 1
ATOM 763 C CA . LEU A 1 98 ? 2.883 3.910 -12.387 1.00 96.25 98 LEU A CA 1
ATOM 764 C C . LEU A 1 98 ? 3.248 5.293 -12.945 1.00 96.25 98 LEU A C 1
ATOM 766 O O . LEU A 1 98 ? 3.484 5.420 -14.145 1.00 96.25 98 LEU A O 1
ATOM 770 N N . THR A 1 99 ? 3.357 6.309 -12.086 1.00 94.12 99 THR A N 1
ATOM 771 C CA . THR A 1 99 ? 3.798 7.656 -12.478 1.00 94.12 99 THR A CA 1
ATOM 772 C C . THR A 1 99 ? 5.255 7.670 -12.955 1.00 94.12 99 THR A C 1
ATOM 774 O O . THR A 1 99 ? 5.555 8.306 -13.963 1.00 94.12 99 THR A O 1
ATOM 777 N N . GLU A 1 100 ? 6.165 6.945 -12.290 1.00 91.75 100 GLU A N 1
ATOM 778 C CA . GLU A 1 100 ? 7.556 6.784 -12.751 1.00 91.75 100 GLU A CA 1
ATOM 779 C C . GLU A 1 100 ? 7.607 6.142 -14.146 1.00 91.75 100 GLU A C 1
ATOM 781 O O . GLU A 1 100 ? 8.317 6.621 -15.032 1.00 91.75 100 GLU A O 1
ATOM 786 N N . LYS A 1 101 ? 6.806 5.095 -14.368 1.00 91.69 101 LYS A N 1
ATOM 787 C CA . LYS A 1 101 ? 6.710 4.390 -15.650 1.00 91.69 101 LYS A CA 1
ATOM 788 C C . LYS A 1 101 ? 6.197 5.288 -16.776 1.00 91.69 101 LYS A C 1
ATOM 790 O O . LYS A 1 101 ? 6.770 5.271 -17.861 1.00 91.69 101 LYS A O 1
ATOM 795 N N . GLU A 1 102 ? 5.151 6.072 -16.522 1.00 90.94 102 GLU A N 1
ATOM 796 C CA . GLU A 1 102 ? 4.601 7.029 -17.491 1.00 90.94 102 GLU A CA 1
ATOM 797 C C . GLU A 1 102 ? 5.637 8.088 -17.889 1.00 90.94 102 GLU A C 1
ATOM 799 O O . GLU A 1 102 ? 5.864 8.310 -19.078 1.00 90.94 102 GLU A O 1
ATOM 804 N N . ARG A 1 103 ? 6.339 8.671 -16.907 1.00 90.50 103 ARG A N 1
ATOM 805 C CA . ARG A 1 103 ? 7.407 9.645 -17.164 1.00 90.50 103 ARG A CA 1
ATOM 806 C C . ARG A 1 103 ? 8.519 9.058 -18.037 1.00 90.50 103 ARG A C 1
ATOM 808 O O . ARG A 1 103 ? 8.929 9.689 -19.005 1.00 90.50 103 ARG A O 1
ATOM 815 N N . ASN A 1 104 ? 8.977 7.845 -17.729 1.00 87.75 104 ASN A N 1
ATOM 816 C CA . ASN A 1 104 ? 10.048 7.199 -18.491 1.00 87.75 104 ASN A CA 1
ATOM 817 C C . ASN A 1 104 ? 9.628 6.917 -19.948 1.00 87.75 104 ASN A C 1
ATOM 819 O O . ASN A 1 104 ? 10.448 7.024 -20.858 1.00 87.75 104 ASN A O 1
ATOM 823 N N . VAL A 1 105 ? 8.355 6.574 -20.187 1.00 85.31 105 VAL A N 1
ATOM 824 C CA . VAL A 1 105 ? 7.815 6.396 -21.548 1.00 85.31 105 VAL A CA 1
ATOM 825 C C . VAL A 1 105 ? 7.832 7.714 -22.322 1.00 85.31 105 VAL A C 1
ATOM 827 O O . VAL A 1 105 ? 8.250 7.728 -23.480 1.00 85.31 105 VAL A O 1
ATOM 830 N N . GLU A 1 106 ? 7.426 8.815 -21.692 1.00 86.56 106 GLU A N 1
ATOM 831 C CA . GLU A 1 106 ? 7.434 10.140 -22.319 1.00 86.56 106 GLU A CA 1
ATOM 832 C C . GLU A 1 106 ? 8.861 10.603 -22.658 1.00 86.56 106 GLU A C 1
ATOM 834 O O . GLU A 1 106 ? 9.116 11.061 -23.770 1.00 86.56 106 GLU A O 1
ATOM 839 N N . GLU A 1 107 ? 9.825 10.401 -21.755 1.00 85.88 107 GLU A N 1
ATOM 840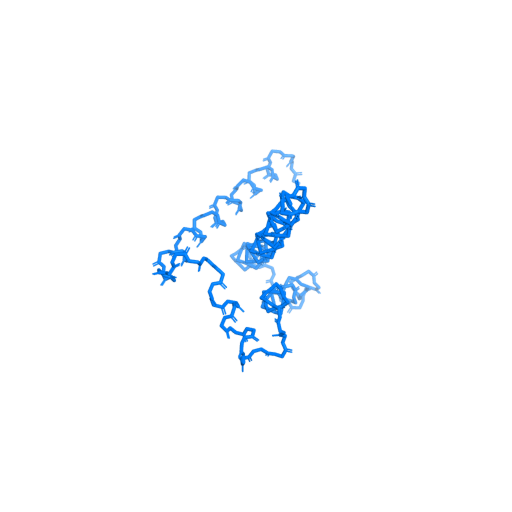 C CA . GLU A 1 107 ? 11.240 10.718 -22.001 1.00 85.88 107 GLU A CA 1
ATOM 841 C C . GLU A 1 107 ? 11.816 9.933 -23.194 1.00 85.88 107 GLU A C 1
ATOM 843 O O . GLU A 1 107 ? 12.522 10.496 -24.039 1.00 85.88 107 GLU A O 1
ATOM 848 N N . VAL A 1 108 ? 11.488 8.639 -23.308 1.00 85.25 108 VAL A N 1
ATOM 849 C CA . VAL A 1 108 ? 11.886 7.806 -24.455 1.00 85.25 108 VAL A CA 1
ATOM 850 C C . VAL A 1 108 ? 11.223 8.290 -25.746 1.00 85.25 108 VAL A C 1
ATOM 852 O O . VAL A 1 108 ? 11.895 8.340 -26.779 1.00 85.25 108 VAL A O 1
ATOM 855 N N . ARG A 1 109 ? 9.940 8.676 -25.699 1.00 88.31 109 ARG 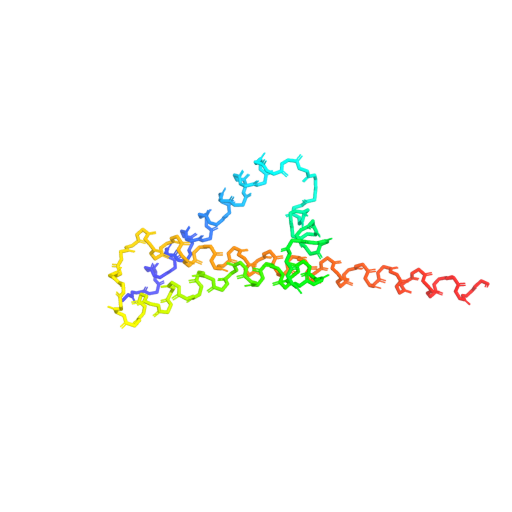A N 1
ATOM 856 C CA . ARG A 1 109 ? 9.213 9.206 -26.862 1.00 88.31 109 ARG A CA 1
ATOM 857 C C . ARG A 1 109 ? 9.870 10.477 -27.393 1.00 88.31 109 ARG A C 1
ATOM 859 O O . ARG A 1 109 ? 10.214 10.520 -28.572 1.00 88.31 109 ARG A O 1
ATOM 866 N N . ILE A 1 110 ? 10.126 11.450 -26.517 1.00 88.25 110 ILE A N 1
ATOM 867 C CA . ILE A 1 110 ? 10.786 12.718 -26.867 1.00 88.25 110 ILE A CA 1
ATOM 868 C C . ILE A 1 110 ? 12.164 12.454 -27.486 1.00 88.25 110 ILE A C 1
ATOM 870 O O . ILE A 1 110 ? 12.505 13.018 -28.525 1.00 88.25 110 ILE A O 1
ATOM 874 N N . LYS A 1 111 ? 12.963 11.563 -26.883 1.00 85.69 111 LYS A N 1
ATOM 875 C CA . LYS A 1 111 ? 14.291 11.218 -27.409 1.00 85.69 111 LYS A CA 1
ATOM 876 C C . LYS A 1 111 ? 14.210 10.598 -28.805 1.00 85.69 111 LYS A C 1
ATOM 878 O O . LYS A 1 111 ? 15.030 10.927 -29.655 1.00 85.69 111 LYS A O 1
ATOM 883 N N . TYR A 1 112 ? 13.239 9.716 -29.036 1.00 85.88 112 TYR A N 1
ATOM 884 C CA . TYR A 1 112 ? 13.035 9.073 -30.331 1.00 85.88 112 TYR A CA 1
ATOM 885 C C . TYR A 1 112 ? 12.623 10.077 -31.417 1.00 85.88 112 TYR A C 1
ATOM 887 O O . TYR A 1 112 ? 13.176 10.038 -32.516 1.00 85.88 112 TYR A O 1
ATOM 895 N N . GLU A 1 113 ? 11.708 10.998 -31.102 1.00 89.44 113 GLU A N 1
ATOM 896 C CA . GLU A 1 113 ? 11.284 12.079 -32.003 1.00 89.44 113 GLU A CA 1
ATOM 897 C C . GLU A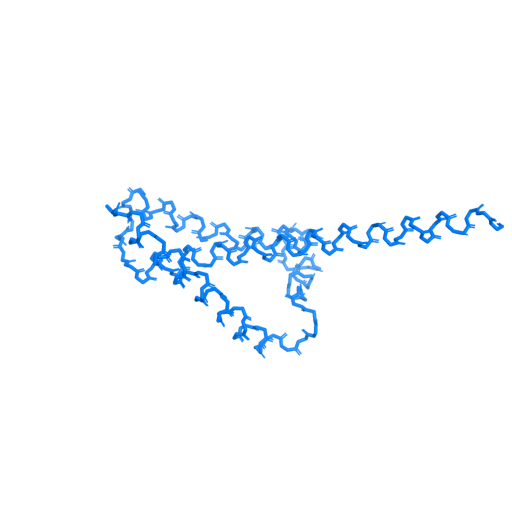 1 113 ? 12.471 12.971 -32.400 1.00 89.44 113 GLU A C 1
ATOM 899 O O . GLU A 1 113 ? 12.735 13.134 -33.587 1.00 89.44 113 GLU A O 1
ATOM 904 N N . LEU A 1 114 ? 13.280 13.417 -31.431 1.00 84.06 114 LEU A N 1
ATOM 905 C CA . LEU A 1 114 ? 14.480 14.229 -31.688 1.00 84.06 114 LEU A CA 1
ATOM 906 C C . LEU A 1 114 ? 15.536 13.524 -32.556 1.00 84.06 114 LEU A C 1
ATOM 908 O O . LEU A 1 114 ? 16.293 14.185 -33.259 1.00 84.06 114 LEU A O 1
ATOM 912 N N . THR A 1 115 ? 15.620 12.191 -32.500 1.00 81.81 115 THR A N 1
ATOM 913 C CA . THR A 1 115 ? 16.567 11.408 -33.316 1.00 81.81 115 THR A CA 1
ATOM 914 C C . THR A 1 115 ? 16.050 11.051 -34.708 1.00 81.81 115 THR A C 1
ATOM 916 O O . THR A 1 115 ? 16.832 10.572 -35.521 1.00 81.81 115 THR A O 1
ATOM 919 N N . ARG A 1 116 ? 14.753 11.240 -34.990 1.00 77.06 116 ARG A N 1
ATOM 920 C CA . ARG A 1 116 ? 14.165 10.986 -36.318 1.00 77.06 116 ARG A CA 1
ATOM 921 C C . ARG A 1 116 ? 14.282 12.167 -37.274 1.00 77.06 116 ARG A C 1
ATOM 923 O O . ARG A 1 116 ? 14.150 11.955 -38.476 1.00 77.06 116 ARG A O 1
ATOM 930 N N . ASP A 1 117 ? 14.531 13.359 -36.744 1.00 61.41 117 ASP A N 1
ATOM 931 C CA . ASP A 1 117 ? 14.691 14.596 -37.513 1.00 61.41 117 ASP A CA 1
ATOM 932 C C . ASP A 1 117 ? 16.168 14.909 -37.854 1.00 61.41 117 ASP A C 1
ATOM 934 O O . ASP A 1 117 ? 16.480 16.025 -38.277 1.00 61.41 117 ASP A O 1
ATOM 938 N N . VAL A 1 118 ? 17.078 13.935 -37.679 1.00 54.38 118 VAL A N 1
ATOM 939 C CA . VAL A 1 118 ? 18.516 14.008 -38.022 1.00 54.38 118 VAL A CA 1
ATOM 940 C C . VAL A 1 118 ? 18.865 13.008 -39.117 1.00 54.38 118 VAL A C 1
ATOM 942 O O . VAL A 1 118 ? 18.429 11.840 -39.009 1.00 54.38 118 VAL A O 1
#

Foldseek 3Di:
DDPVVVVVVVVVLVVVLVVVLVVVCVVVVDVDPQVVLCVCLVPVDPHVDSLVSLVVVLVVLVVLVVCCVVVVDPDDPVNVSVSVSSNVSSVVVSVVSVVVVVVVVVVVVVVVVVVVVD